Protein AF-A0A8S4QLE6-F1 (afdb_monomer_lite)

InterPro domains:
  IPR000034 Laminin IV [PF00052] (35-142)
  IPR000034 Laminin IV [PS51115] (1-149)
  IPR000034 Laminin IV [SM00281] (30-147)

Structure (mmCIF, N/CA/C/O backbone):
data_AF-A0A8S4QLE6-F1
#
_entry.id   AF-A0A8S4QLE6-F1
#
loop_
_atom_site.group_PDB
_atom_site.id
_atom_site.type_symbol
_atom_site.label_atom_id
_atom_site.label_alt_id
_atom_site.label_comp_id
_atom_site.label_asym_id
_atom_site.label_entity_id
_atom_site.label_seq_id
_atom_site.pdbx_PDB_ins_code
_atom_site.Cartn_x
_atom_site.Cartn_y
_atom_site.Cartn_z
_atom_site.occupancy
_atom_site.B_iso_or_equiv
_atom_site.auth_seq_id
_atom_site.auth_comp_id
_atom_site.auth_asym_id
_atom_site.auth_atom_id
_atom_site.pdbx_PDB_model_num
ATOM 1 N N . MET A 1 1 ? 6.457 -9.602 6.641 1.00 80.69 1 MET A N 1
ATOM 2 C CA . MET A 1 1 ? 5.265 -9.277 5.832 1.00 80.69 1 MET A CA 1
ATOM 3 C C . MET A 1 1 ? 5.013 -10.416 4.857 1.00 80.69 1 MET A C 1
ATOM 5 O O . MET A 1 1 ? 5.974 -10.890 4.266 1.00 80.69 1 MET A O 1
ATOM 9 N N . ASP A 1 2 ? 3.761 -10.844 4.704 1.00 85.25 2 ASP A N 1
ATOM 10 C CA . ASP A 1 2 ? 3.349 -11.859 3.727 1.00 85.25 2 ASP A CA 1
ATOM 11 C C . ASP A 1 2 ? 2.848 -11.184 2.438 1.00 85.25 2 ASP A C 1
ATOM 13 O O . ASP A 1 2 ? 1.728 -10.682 2.379 1.00 85.25 2 ASP A O 1
ATOM 17 N N . ILE A 1 3 ? 3.696 -11.146 1.408 1.00 87.31 3 ILE A N 1
ATOM 18 C CA . ILE A 1 3 ? 3.349 -10.580 0.090 1.00 87.31 3 ILE A CA 1
ATOM 19 C C . ILE A 1 3 ? 2.670 -11.597 -0.841 1.00 87.31 3 ILE A C 1
ATOM 21 O O . ILE A 1 3 ? 2.081 -11.226 -1.863 1.00 87.31 3 ILE A O 1
ATOM 25 N N . ASN A 1 4 ? 2.742 -12.882 -0.486 1.00 87.69 4 ASN A N 1
ATOM 26 C CA . ASN A 1 4 ? 2.205 -13.990 -1.269 1.00 87.69 4 ASN A CA 1
ATOM 27 C C . ASN A 1 4 ? 0.740 -14.279 -0.931 1.00 87.69 4 ASN A C 1
ATOM 29 O O . ASN A 1 4 ? 0.081 -14.979 -1.701 1.00 87.69 4 ASN A O 1
ATOM 33 N N . ALA A 1 5 ? 0.221 -13.677 0.143 1.00 85.75 5 ALA A N 1
ATOM 34 C CA . ALA A 1 5 ? -1.116 -13.916 0.671 1.00 85.75 5 ALA A CA 1
ATOM 35 C C . ALA A 1 5 ? -1.319 -15.392 1.063 1.00 85.75 5 ALA A C 1
ATOM 37 O O . ALA A 1 5 ? -2.361 -15.982 0.786 1.00 85.75 5 ALA A O 1
ATOM 38 N N . GLU A 1 6 ? -0.306 -15.986 1.693 1.00 88.19 6 GLU A N 1
ATOM 39 C CA . GLU A 1 6 ? -0.374 -17.317 2.305 1.00 88.19 6 GLU A CA 1
ATOM 40 C C . GLU A 1 6 ? -1.314 -17.322 3.520 1.00 88.19 6 GLU A C 1
ATOM 42 O O . GLU A 1 6 ? -1.986 -18.320 3.786 1.00 88.19 6 GLU A O 1
ATOM 47 N N . ARG A 1 7 ? -1.422 -16.188 4.225 1.00 87.88 7 ARG A N 1
ATOM 48 C CA . ARG A 1 7 ? -2.389 -15.957 5.300 1.00 87.88 7 ARG A CA 1
ATOM 49 C C . ARG A 1 7 ? -3.267 -14.750 4.984 1.00 87.88 7 ARG A C 1
ATOM 51 O O . ARG A 1 7 ? -2.827 -13.606 5.074 1.00 87.88 7 ARG A O 1
ATOM 58 N N . VAL A 1 8 ? -4.540 -15.007 4.691 1.00 88.81 8 VAL A N 1
ATOM 59 C CA . VAL A 1 8 ? -5.545 -13.970 4.413 1.00 88.81 8 VAL A CA 1
ATOM 60 C C . VAL A 1 8 ? -6.619 -13.981 5.494 1.00 88.81 8 VAL A C 1
ATOM 62 O O . VAL A 1 8 ? -7.145 -15.038 5.832 1.00 88.81 8 VAL A O 1
ATOM 65 N N . ILE A 1 9 ? -6.945 -12.798 6.014 1.00 86.88 9 ILE A N 1
ATOM 66 C CA . ILE A 1 9 ? -8.066 -12.575 6.932 1.00 86.88 9 ILE A CA 1
ATOM 67 C C . ILE A 1 9 ? -9.212 -12.022 6.087 1.00 86.88 9 ILE A C 1
ATOM 69 O O . ILE A 1 9 ? -9.059 -10.973 5.466 1.00 86.88 9 ILE A O 1
ATOM 73 N N . ASN A 1 10 ? -10.313 -12.770 6.008 1.00 83.06 10 ASN A N 1
ATOM 74 C CA . ASN A 1 10 ? -11.480 -12.441 5.177 1.00 83.06 10 ASN A CA 1
ATOM 75 C C . ASN A 1 10 ? -12.771 -12.268 5.995 1.00 83.06 10 ASN A C 1
ATOM 77 O O . ASN A 1 10 ? -13.861 -12.144 5.440 1.00 83.06 10 ASN A O 1
ATOM 81 N N . ASP A 1 11 ? -12.649 -12.303 7.312 1.00 77.00 11 ASP A N 1
ATOM 82 C CA . ASP A 1 11 ? -13.705 -12.175 8.297 1.00 77.00 11 ASP A CA 1
ATOM 83 C C . ASP A 1 11 ? -13.464 -10.941 9.178 1.00 77.00 11 ASP A C 1
ATOM 85 O O . ASP A 1 11 ? -12.474 -10.228 9.032 1.00 77.00 11 ASP A O 1
ATOM 89 N N . GLN A 1 12 ? -14.413 -10.646 10.069 1.00 76.69 12 GLN A N 1
ATOM 90 C CA . GLN A 1 12 ? -14.316 -9.549 11.048 1.00 76.69 12 GLN A CA 1
ATOM 91 C C . GLN A 1 12 ? -14.216 -8.129 10.456 1.00 76.69 12 GLN A C 1
ATOM 93 O O . GLN A 1 12 ? -13.996 -7.165 11.191 1.00 76.69 12 GLN A O 1
ATOM 98 N N . PHE A 1 13 ? -14.447 -7.972 9.150 1.00 82.44 13 PHE A N 1
ATOM 99 C CA . PHE A 1 13 ? -14.624 -6.660 8.543 1.00 82.44 13 PHE A CA 1
ATOM 100 C C . PHE A 1 13 ? -15.962 -6.052 8.948 1.00 82.44 13 PHE A C 1
ATOM 102 O O . PHE A 1 13 ? -17.019 -6.677 8.826 1.00 82.44 13 PHE A O 1
ATOM 109 N N . VAL A 1 14 ? -15.911 -4.800 9.389 1.00 81.88 14 VAL A N 1
ATOM 110 C CA . VAL A 1 14 ? -17.086 -3.988 9.682 1.00 81.88 14 VAL A CA 1
ATOM 111 C C . VAL A 1 14 ? -17.225 -2.966 8.552 1.00 81.88 14 VAL A C 1
ATOM 113 O O . VAL A 1 14 ? -16.390 -2.064 8.453 1.00 81.88 14 VAL A O 1
ATOM 116 N N . PRO A 1 15 ? -18.235 -3.098 7.671 1.00 76.06 15 PRO A N 1
ATOM 117 C CA . PRO A 1 15 ? -18.471 -2.103 6.637 1.00 76.06 15 PRO A CA 1
ATOM 118 C C . PRO A 1 15 ? -18.949 -0.807 7.288 1.00 76.06 15 PRO A C 1
ATOM 120 O O . PRO A 1 15 ? -19.926 -0.799 8.043 1.00 76.06 15 PRO A O 1
ATOM 123 N N . VAL A 1 16 ? -18.293 0.303 6.969 1.00 72.50 16 VAL A N 1
ATOM 124 C CA . VAL A 1 16 ? -18.756 1.629 7.372 1.00 72.50 16 VAL A CA 1
ATOM 125 C C . VAL A 1 16 ? -19.676 2.126 6.262 1.00 72.50 16 VAL A C 1
ATOM 127 O O . VAL A 1 16 ? -19.252 2.689 5.254 1.00 72.50 16 VAL A O 1
ATOM 130 N N . VAL A 1 17 ? -20.969 1.842 6.439 1.00 58.53 17 VAL A N 1
ATOM 131 C CA . VAL A 1 17 ? -22.038 1.945 5.421 1.00 58.53 17 VAL A CA 1
ATOM 132 C C . VAL A 1 17 ? -22.162 3.344 4.788 1.00 58.53 17 VAL A C 1
ATOM 134 O O . VAL A 1 17 ? -22.747 3.479 3.716 1.00 58.53 17 VAL A O 1
ATOM 137 N N . ASN A 1 18 ? -21.569 4.372 5.400 1.00 60.53 18 ASN A N 1
ATOM 138 C CA . ASN A 1 18 ? -21.721 5.764 4.985 1.00 60.53 18 ASN A CA 1
ATOM 139 C C . ASN A 1 18 ? -20.533 6.315 4.173 1.00 60.53 18 ASN A C 1
ATOM 141 O O . ASN A 1 18 ? -20.697 7.342 3.521 1.00 60.53 18 ASN A O 1
ATOM 145 N N . GLU A 1 19 ? -19.366 5.657 4.183 1.00 61.25 19 GLU A N 1
ATOM 146 C CA . GLU A 1 19 ? -18.111 6.232 3.647 1.00 61.25 19 GLU A CA 1
ATOM 147 C C . GLU A 1 19 ? -17.393 5.326 2.631 1.00 61.25 19 GLU A C 1
ATOM 149 O O . GLU A 1 19 ? -16.329 5.670 2.133 1.00 61.25 19 GLU A O 1
ATOM 154 N N . SER A 1 20 ? -17.990 4.187 2.252 1.00 73.25 20 SER A N 1
ATOM 155 C CA . SER A 1 20 ? -17.304 3.135 1.467 1.00 73.25 20 SER A CA 1
ATOM 156 C C . SER A 1 20 ? -15.994 2.663 2.118 1.00 73.25 20 SER A C 1
ATOM 158 O O . SER A 1 20 ? -15.104 2.162 1.436 1.00 73.25 20 SER A O 1
ATOM 160 N N . GLU A 1 21 ? -15.903 2.799 3.441 1.00 82.94 21 GLU A N 1
ATOM 161 C CA . GLU A 1 21 ? -14.749 2.407 4.240 1.00 82.94 21 GLU A CA 1
ATOM 162 C C . GLU A 1 21 ? -14.880 0.963 4.736 1.00 82.94 21 GLU A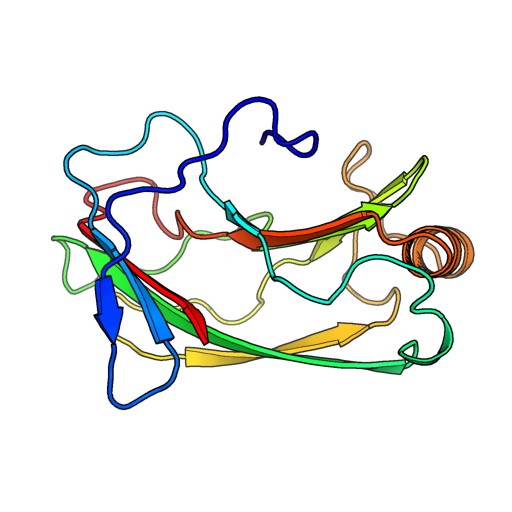 C 1
ATOM 164 O O . GLU A 1 21 ? -15.956 0.494 5.137 1.00 82.94 21 GLU A O 1
ATOM 169 N N . LEU A 1 22 ? -13.747 0.262 4.749 1.00 87.12 22 LEU A N 1
ATOM 170 C CA . LEU A 1 22 ? -13.602 -1.036 5.396 1.00 87.12 22 LEU A CA 1
ATOM 171 C C . LEU A 1 22 ? -12.852 -0.856 6.709 1.00 87.12 22 LEU A C 1
ATOM 173 O O . LEU A 1 22 ? -11.715 -0.395 6.709 1.00 87.12 22 LEU A O 1
ATOM 177 N N . MET A 1 23 ? -13.475 -1.257 7.818 1.00 91.12 23 MET A N 1
ATOM 178 C CA . MET A 1 23 ? -12.856 -1.247 9.141 1.00 91.12 23 MET A CA 1
ATOM 179 C C . MET A 1 23 ? -12.551 -2.670 9.607 1.00 91.12 23 MET A C 1
ATOM 181 O O . MET A 1 23 ? -13.328 -3.598 9.384 1.00 91.12 23 MET A O 1
ATOM 185 N N . TYR A 1 24 ? -11.432 -2.829 10.302 1.00 91.38 24 TYR A N 1
ATOM 186 C CA . TYR A 1 24 ? -11.060 -4.046 11.007 1.00 91.38 24 TYR A CA 1
ATOM 187 C C . TYR A 1 24 ? -10.854 -3.732 12.488 1.00 91.38 24 TYR A C 1
ATOM 189 O O . TYR A 1 24 ? -10.146 -2.782 12.830 1.00 91.38 24 TYR A O 1
ATOM 197 N N . VAL A 1 25 ? -11.478 -4.526 13.360 1.00 91.31 25 VAL A N 1
ATOM 198 C CA . VAL A 1 25 ? -11.364 -4.401 14.819 1.00 91.31 25 VAL A CA 1
ATOM 199 C C . VAL A 1 25 ? -10.497 -5.539 15.341 1.00 91.31 25 VAL A C 1
ATOM 201 O O . VAL A 1 25 ? -10.806 -6.714 15.153 1.00 91.31 25 VAL A O 1
ATOM 204 N N . PHE A 1 26 ? -9.404 -5.187 16.006 1.00 89.12 26 PHE A N 1
ATOM 205 C CA . PHE A 1 26 ? -8.461 -6.144 16.560 1.00 89.12 26 PHE A CA 1
ATOM 206 C C . PHE A 1 26 ? -9.023 -6.721 17.859 1.00 89.12 26 PHE A C 1
ATOM 208 O O . PHE A 1 26 ? -9.304 -5.987 18.804 1.00 89.12 26 PHE A O 1
ATOM 215 N N . SER A 1 27 ? -9.185 -8.046 17.901 1.00 86.00 27 SER A N 1
ATOM 216 C CA . SER A 1 27 ? -9.557 -8.751 19.138 1.00 86.00 27 SER A CA 1
ATOM 217 C C . SER A 1 27 ? -8.369 -8.870 20.098 1.00 86.00 27 SER A C 1
ATOM 219 O O . SER A 1 27 ? -8.543 -8.759 21.305 1.00 86.00 27 SER A O 1
ATOM 221 N N . ASP A 1 28 ? -7.166 -9.028 19.541 1.00 85.81 28 ASP A N 1
ATOM 222 C CA . ASP A 1 28 ? -5.887 -9.104 20.245 1.00 85.81 28 ASP A CA 1
ATOM 223 C C . ASP A 1 28 ? -4.822 -8.318 19.467 1.00 85.81 28 ASP A C 1
ATOM 225 O O . ASP A 1 28 ? -4.968 -8.071 18.264 1.00 85.81 28 ASP A O 1
ATOM 229 N N . GLN A 1 29 ? -3.716 -7.965 20.130 1.00 85.56 29 GLN A N 1
ATOM 230 C CA . GLN A 1 29 ? -2.594 -7.311 19.458 1.00 85.56 29 GLN A CA 1
ATOM 231 C C . GLN A 1 29 ? -2.001 -8.256 18.391 1.00 85.56 29 GLN A C 1
ATOM 233 O O . GLN A 1 29 ? -1.591 -9.375 18.718 1.00 85.56 29 GLN A O 1
ATOM 238 N N . PRO A 1 30 ? -1.914 -7.832 17.119 1.00 83.75 30 PRO A N 1
ATOM 239 C CA . PRO A 1 30 ? -1.389 -8.677 16.057 1.00 83.75 30 PRO A CA 1
ATOM 240 C C . PRO A 1 30 ? 0.099 -8.979 16.279 1.00 83.75 30 PRO A C 1
ATOM 242 O O . PRO A 1 30 ? 0.909 -8.085 16.509 1.00 83.75 30 PRO A O 1
ATOM 245 N N . ILE A 1 31 ? 0.461 -10.259 16.156 1.00 83.56 31 ILE A N 1
ATOM 246 C CA . ILE A 1 31 ? 1.842 -10.760 16.318 1.00 83.56 31 ILE A CA 1
ATOM 247 C C . ILE A 1 31 ? 2.757 -10.281 15.172 1.00 83.56 31 ILE A C 1
ATOM 249 O O . ILE A 1 31 ? 3.977 -10.231 15.305 1.00 83.56 31 ILE A O 1
ATOM 253 N N . SER A 1 32 ? 2.172 -9.939 14.024 1.00 87.50 32 SER A N 1
ATOM 254 C CA . SER A 1 32 ? 2.868 -9.512 12.811 1.00 87.50 32 SER A CA 1
ATOM 255 C C . SER A 1 32 ? 2.117 -8.366 12.148 1.00 87.50 32 SER A C 1
ATOM 257 O O . SER A 1 32 ? 0.891 -8.316 12.252 1.00 87.50 32 SER A O 1
ATOM 259 N N . ASP A 1 33 ? 2.817 -7.531 11.378 1.00 91.06 33 ASP A N 1
ATOM 260 C CA . ASP A 1 33 ? 2.148 -6.488 10.603 1.00 91.06 33 ASP A CA 1
ATOM 261 C C . ASP A 1 33 ? 1.088 -7.070 9.654 1.00 91.06 33 ASP A C 1
ATOM 263 O O . ASP A 1 33 ? 1.332 -8.068 8.964 1.00 91.06 33 ASP A O 1
ATOM 267 N N . LEU A 1 34 ? -0.083 -6.434 9.626 1.00 93.31 34 LEU A N 1
ATOM 268 C CA . LEU A 1 34 ? -1.169 -6.749 8.703 1.00 93.31 34 LEU A CA 1
ATOM 269 C C . LEU A 1 34 ? -1.272 -5.665 7.637 1.00 93.31 34 LEU A C 1
ATOM 271 O O . LEU A 1 34 ? -0.943 -4.500 7.872 1.00 93.31 34 LEU A O 1
ATOM 275 N N . TYR A 1 35 ? -1.766 -6.065 6.472 1.00 95.69 35 TYR A N 1
ATOM 276 C CA . TYR A 1 35 ? -1.918 -5.201 5.315 1.00 95.69 35 TYR A CA 1
ATOM 277 C C . TYR A 1 35 ? -3.300 -5.391 4.698 1.00 95.69 35 TYR A C 1
ATOM 279 O O . TYR A 1 35 ? -3.741 -6.516 4.472 1.00 95.69 35 TYR A O 1
ATOM 287 N N . TRP A 1 36 ? -3.947 -4.279 4.374 1.00 94.94 36 TRP A N 1
ATOM 288 C CA . TRP A 1 36 ? -5.082 -4.218 3.472 1.00 94.94 36 TRP A CA 1
ATOM 289 C C . TRP A 1 36 ? -4.634 -4.599 2.064 1.00 94.94 36 TRP A C 1
ATOM 291 O O . TRP A 1 36 ? -3.690 -4.013 1.537 1.00 94.94 36 TRP A O 1
ATOM 301 N N . SER A 1 37 ? -5.316 -5.555 1.435 1.00 94.31 37 SER A N 1
ATOM 302 C CA . SER A 1 37 ? -5.112 -5.856 0.017 1.00 94.31 37 SER A CA 1
ATOM 303 C C . SER A 1 37 ? -6.172 -5.138 -0.809 1.00 94.31 37 SER A C 1
ATOM 305 O O . SER A 1 37 ? -7.357 -5.445 -0.692 1.00 94.31 37 SER A O 1
ATOM 307 N N . LEU A 1 38 ? -5.759 -4.168 -1.630 1.00 92.25 38 LEU A N 1
ATOM 308 C CA . LEU A 1 38 ? -6.715 -3.363 -2.389 1.00 92.25 38 LEU A CA 1
ATOM 309 C C . LEU A 1 38 ? -7.289 -4.150 -3.581 1.00 92.25 38 LEU A C 1
ATOM 311 O O . LEU A 1 38 ? -6.521 -4.691 -4.391 1.00 92.25 38 LEU A O 1
ATOM 315 N N . PRO A 1 39 ? -8.623 -4.185 -3.749 1.00 88.25 39 PRO A N 1
ATOM 316 C CA . PRO A 1 39 ? -9.250 -4.855 -4.879 1.00 88.25 39 PRO A CA 1
ATOM 317 C C . PRO A 1 39 ? -9.060 -4.059 -6.179 1.00 88.25 39 PRO A C 1
ATOM 319 O O . PRO A 1 39 ? -8.878 -2.847 -6.178 1.00 88.25 39 PRO A O 1
ATOM 322 N N . GLY A 1 40 ? -9.123 -4.740 -7.325 1.00 83.56 40 GLY A N 1
ATOM 323 C CA . GLY A 1 40 ? -9.215 -4.079 -8.635 1.00 83.56 40 GLY A CA 1
ATOM 324 C C . GLY A 1 40 ? -7.928 -3.445 -9.179 1.00 83.56 40 GLY A C 1
ATOM 325 O O . GLY A 1 40 ? -7.942 -2.965 -10.311 1.00 83.56 40 GLY A O 1
ATOM 326 N N . PHE A 1 41 ? -6.814 -3.489 -8.443 1.00 82.62 41 PHE A N 1
ATOM 327 C CA . PHE A 1 41 ? -5.490 -3.038 -8.896 1.00 82.62 41 PHE A CA 1
ATOM 328 C C . PHE A 1 41 ? -4.642 -4.043 -9.701 1.00 82.62 41 PHE A C 1
ATOM 330 O O . PHE A 1 41 ? -3.806 -3.572 -10.476 1.00 82.62 41 PHE A O 1
ATOM 337 N N . PRO A 1 42 ? -4.804 -5.380 -9.600 1.00 89.69 42 PRO A N 1
ATOM 338 C CA . PRO A 1 42 ? -3.944 -6.299 -10.343 1.00 89.69 42 PRO A CA 1
ATOM 339 C C . PRO A 1 42 ? -3.985 -6.091 -11.867 1.00 89.69 42 PRO A C 1
ATOM 341 O O . PRO A 1 42 ? -4.963 -5.567 -12.413 1.00 89.69 42 PRO A O 1
ATOM 344 N N . GLY A 1 43 ? -2.922 -6.510 -12.553 1.00 93.56 43 GLY A N 1
ATOM 345 C CA . GLY A 1 43 ? -2.758 -6.435 -14.004 1.00 93.56 43 GLY A CA 1
ATOM 346 C C . GLY A 1 43 ? -1.755 -5.374 -14.463 1.00 93.56 43 GLY A C 1
ATOM 347 O O . GLY A 1 43 ? -0.888 -4.933 -13.712 1.00 93.56 43 GLY A O 1
ATOM 348 N N . ASN A 1 44 ? -1.863 -4.977 -15.732 1.00 96.31 44 ASN A N 1
ATOM 349 C CA . ASN A 1 44 ? -0.995 -3.960 -16.319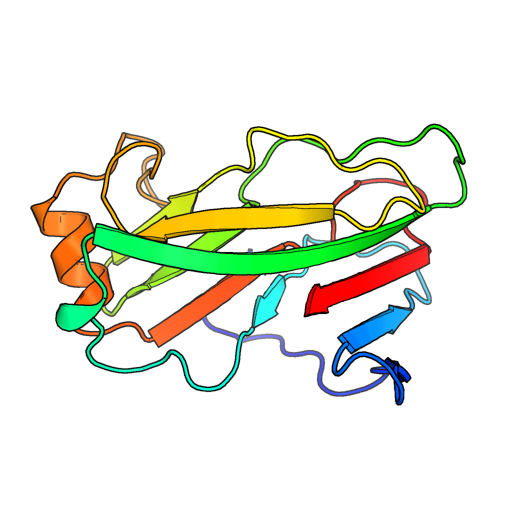 1.00 96.31 44 ASN A CA 1
ATOM 350 C C . ASN A 1 44 ? -1.469 -2.550 -15.936 1.00 96.31 44 ASN A C 1
ATOM 352 O O . ASN A 1 44 ? -2.548 -2.114 -16.338 1.00 96.31 44 ASN A O 1
ATOM 356 N N . ARG A 1 45 ? -0.634 -1.835 -15.180 1.00 96.12 45 ARG A N 1
ATOM 357 C CA . ARG A 1 45 ? -0.853 -0.476 -14.664 1.00 96.12 45 ARG A CA 1
ATOM 358 C C . ARG A 1 45 ? 0.193 0.522 -15.145 1.00 96.12 45 ARG A C 1
ATOM 360 O O . ARG A 1 45 ? 0.338 1.588 -14.561 1.00 96.12 45 ARG A O 1
ATOM 367 N N . VAL A 1 46 ? 0.896 0.224 -16.237 1.00 96.62 46 VAL A N 1
ATOM 368 C CA . VAL A 1 46 ? 1.890 1.144 -16.817 1.00 96.62 46 VAL A CA 1
ATOM 369 C C . VAL A 1 46 ? 1.277 2.504 -17.160 1.00 96.62 46 VAL A C 1
ATOM 371 O O . VAL A 1 46 ? 1.919 3.529 -16.962 1.00 96.62 46 VAL A O 1
ATOM 374 N N . LEU A 1 47 ? 0.016 2.534 -17.606 1.00 96.44 47 LEU A N 1
ATOM 375 C CA . LEU A 1 47 ? -0.697 3.783 -17.908 1.00 96.44 47 LEU A CA 1
ATOM 376 C C . LEU A 1 47 ? -0.987 4.646 -16.670 1.00 96.44 47 LEU A C 1
ATOM 378 O O . LEU A 1 47 ? -1.338 5.811 -16.814 1.00 96.44 47 LEU A O 1
ATOM 382 N N . SER A 1 48 ? -0.845 4.093 -15.465 1.00 95.44 48 SER A N 1
ATOM 383 C CA . SER A 1 48 ? -0.983 4.829 -14.208 1.00 95.44 48 SER A CA 1
ATOM 384 C C . SER A 1 48 ? 0.321 5.508 -13.771 1.00 95.44 48 SER A C 1
ATOM 386 O O . SER A 1 48 ? 0.302 6.265 -12.802 1.00 95.44 48 SER A O 1
ATOM 388 N N . TYR A 1 49 ? 1.446 5.254 -14.456 1.00 97.44 49 TYR A N 1
ATOM 389 C CA . TYR A 1 49 ? 2.731 5.885 -14.152 1.00 97.44 49 TYR A CA 1
ATOM 390 C C . TYR A 1 49 ? 2.638 7.415 -14.258 1.00 97.44 49 TYR A C 1
ATOM 392 O O . TYR A 1 49 ? 2.131 7.953 -15.241 1.00 97.44 49 TYR A O 1
ATOM 400 N N . GLY A 1 50 ? 3.136 8.112 -13.237 1.00 96.50 50 GLY A N 1
ATOM 401 C CA . GLY A 1 50 ? 3.010 9.563 -13.075 1.00 96.50 50 GLY A CA 1
ATOM 402 C C . GLY A 1 50 ? 1.714 10.019 -12.390 1.00 96.50 50 GLY A C 1
ATOM 403 O O . GLY A 1 50 ? 1.600 11.194 -12.050 1.00 96.50 50 GLY A O 1
ATOM 404 N N . GLY A 1 51 ? 0.760 9.113 -12.157 1.00 96.69 51 GLY A N 1
ATOM 405 C CA . GLY A 1 51 ? -0.448 9.371 -11.374 1.00 96.69 51 GLY A CA 1
ATOM 406 C C . GLY A 1 51 ? -0.245 9.195 -9.866 1.00 96.69 51 GLY A C 1
ATOM 407 O O . GLY A 1 51 ? 0.880 9.112 -9.366 1.00 96.69 51 GLY A O 1
ATOM 408 N N . THR A 1 52 ? -1.354 9.105 -9.132 1.00 96.88 52 THR A N 1
ATOM 409 C CA . THR A 1 52 ? -1.369 8.857 -7.684 1.00 96.88 52 THR A CA 1
ATOM 410 C C . THR A 1 52 ? -2.478 7.876 -7.296 1.00 96.88 52 THR A C 1
ATOM 412 O O . THR A 1 52 ? -3.506 7.789 -7.969 1.00 96.88 52 THR A O 1
ATOM 415 N N . ILE A 1 53 ? -2.279 7.138 -6.202 1.00 94.38 53 ILE A N 1
ATOM 416 C CA . ILE A 1 53 ? -3.354 6.433 -5.489 1.00 94.38 53 ILE A CA 1
ATOM 417 C C . ILE A 1 53 ? -3.791 7.344 -4.345 1.00 94.38 53 ILE A C 1
ATOM 419 O O . ILE A 1 53 ? -2.957 7.747 -3.536 1.00 94.38 53 ILE A O 1
ATOM 423 N N . SER A 1 54 ? -5.073 7.694 -4.288 1.00 94.69 54 SER A N 1
ATOM 424 C CA . SER A 1 54 ? -5.633 8.415 -3.141 1.00 94.69 54 SER A CA 1
ATOM 425 C C . SER A 1 54 ? -6.105 7.396 -2.115 1.00 94.69 54 SER A C 1
ATOM 427 O O . SER A 1 54 ? -6.832 6.480 -2.484 1.00 94.69 54 SER A O 1
ATOM 429 N N . LEU A 1 55 ? -5.658 7.547 -0.872 1.00 93.69 55 LEU A N 1
ATOM 430 C CA . LEU A 1 55 ? -6.016 6.681 0.246 1.00 93.69 55 LEU A CA 1
ATOM 431 C C . LEU A 1 55 ? -6.490 7.536 1.410 1.00 93.69 55 LEU A C 1
ATOM 433 O O . LEU A 1 55 ? -5.928 8.605 1.655 1.00 93.69 55 LEU A O 1
ATOM 437 N N . THR A 1 56 ? -7.469 7.032 2.146 1.00 94.12 56 THR A N 1
ATOM 438 C CA . THR A 1 56 ? -7.874 7.562 3.447 1.00 94.12 56 THR A CA 1
ATOM 439 C C . THR A 1 56 ? -7.707 6.470 4.488 1.00 94.12 56 THR A C 1
ATOM 441 O O . THR A 1 56 ? -8.148 5.347 4.273 1.00 94.12 56 THR A O 1
ATOM 444 N N . GLN A 1 57 ? -7.023 6.770 5.592 1.00 94.81 57 GLN A N 1
ATOM 445 C CA . GLN A 1 57 ? -6.814 5.818 6.681 1.00 94.81 57 GLN A CA 1
ATOM 446 C C . GLN A 1 57 ? -7.096 6.445 8.039 1.00 94.81 57 GLN A C 1
ATOM 448 O O . GLN A 1 57 ? -6.763 7.605 8.285 1.00 94.81 57 GLN A O 1
ATOM 453 N N . GLU A 1 58 ? -7.613 5.621 8.941 1.00 93.69 58 GLU A N 1
ATOM 454 C CA . GLU A 1 58 ? -7.691 5.886 10.372 1.00 93.69 58 GLU A CA 1
ATOM 455 C C . GLU A 1 58 ? -7.144 4.665 11.129 1.00 93.69 58 GLU A C 1
ATOM 457 O O . GLU A 1 58 ? -7.251 3.514 10.685 1.00 93.69 58 GLU A O 1
ATOM 462 N N . PHE A 1 59 ? -6.565 4.895 12.305 1.00 93.75 59 PHE A N 1
ATOM 463 C CA . PHE A 1 59 ? -6.417 3.844 13.307 1.00 93.75 59 PHE A CA 1
ATOM 464 C C . PHE A 1 59 ? -6.813 4.355 14.684 1.00 93.75 59 PHE A C 1
ATOM 466 O O . PHE A 1 59 ? -6.687 5.539 14.984 1.00 93.75 59 PHE A O 1
ATOM 473 N N . LYS A 1 60 ? -7.256 3.436 15.538 1.00 93.00 60 LYS A N 1
ATOM 474 C CA . LYS A 1 60 ? -7.552 3.688 16.946 1.00 93.00 60 LYS A CA 1
ATOM 475 C C . LYS A 1 60 ? -6.664 2.818 17.805 1.00 93.00 60 LYS A C 1
ATOM 477 O O . LYS A 1 60 ? -6.545 1.616 17.561 1.00 93.00 60 LYS A O 1
ATOM 482 N N . SER A 1 61 ? -6.090 3.418 18.831 1.00 91.94 61 SER A N 1
ATOM 483 C CA . SER A 1 61 ? -5.360 2.731 19.887 1.00 91.94 61 SER A CA 1
ATOM 484 C C . SER A 1 61 ? -5.867 3.154 21.264 1.00 91.94 61 SER A C 1
ATOM 486 O O . SER A 1 61 ? -6.525 4.187 21.400 1.00 91.94 61 SER A O 1
ATOM 488 N N . SER A 1 62 ? -5.561 2.370 22.302 1.00 86.38 62 SER A N 1
ATOM 489 C CA . SER A 1 62 ? -5.942 2.739 23.676 1.00 86.38 62 SER A CA 1
ATOM 490 C C . SER A 1 62 ? -5.179 3.968 24.198 1.00 86.38 62 SER A C 1
ATOM 492 O O . SER A 1 62 ? -5.646 4.642 25.119 1.00 86.38 62 SER A O 1
ATOM 494 N N . GLY A 1 63 ? -4.038 4.307 23.587 1.00 80.56 63 GLY A N 1
ATOM 495 C CA . GLY A 1 63 ? -3.312 5.549 23.819 1.00 80.56 63 GLY A CA 1
ATOM 496 C C . GLY A 1 63 ? -3.815 6.674 22.914 1.00 80.56 63 GLY A C 1
ATOM 497 O O . GLY A 1 63 ? -3.442 6.762 21.749 1.00 80.56 63 GLY A O 1
ATOM 498 N N . TYR A 1 64 ? -4.597 7.609 23.458 1.00 65.38 64 TYR A N 1
ATOM 499 C CA . TYR A 1 64 ? -5.140 8.755 22.703 1.00 65.38 64 TYR A CA 1
ATOM 500 C C . TYR A 1 64 ? -4.065 9.653 22.042 1.00 65.38 64 TYR A C 1
ATOM 502 O O . TYR A 1 64 ? -4.361 10.417 21.131 1.00 65.38 64 TYR A O 1
ATOM 510 N N . GLN A 1 65 ? -2.810 9.587 22.500 1.00 82.19 65 GLN A N 1
ATOM 511 C CA . GLN A 1 65 ? -1.680 10.357 21.958 1.00 82.19 65 GLN A CA 1
ATOM 512 C C . GLN A 1 65 ? -0.780 9.534 21.020 1.00 82.19 65 GLN A C 1
ATOM 514 O O . GLN A 1 65 ? 0.255 10.042 20.587 1.00 82.19 65 GLN A O 1
ATOM 519 N N . ASP A 1 66 ? -1.141 8.285 20.713 1.00 89.44 66 ASP A N 1
ATOM 520 C CA . ASP A 1 66 ? -0.318 7.438 19.854 1.00 89.44 66 ASP A CA 1
ATOM 521 C C . ASP A 1 66 ? -0.286 7.972 18.420 1.00 89.44 66 ASP A C 1
ATOM 523 O O . ASP A 1 66 ? -1.258 8.520 17.890 1.00 89.44 66 ASP A O 1
ATOM 527 N N . VAL A 1 67 ? 0.866 7.781 17.786 1.00 91.81 67 VAL A N 1
ATOM 528 C CA . VAL A 1 67 ? 1.149 8.203 16.417 1.00 91.81 67 VAL A CA 1
ATOM 529 C C . VAL A 1 67 ? 1.667 6.997 15.642 1.00 91.81 67 VAL A C 1
ATOM 531 O O . VAL A 1 67 ? 2.381 6.162 16.199 1.00 91.81 67 VAL A O 1
ATOM 534 N N . SER A 1 68 ? 1.316 6.901 14.361 1.00 92.44 68 SER A N 1
ATOM 535 C CA . SER A 1 68 ? 1.789 5.834 13.484 1.00 92.44 68 SER A CA 1
ATOM 536 C C . SER A 1 68 ? 3.318 5.774 13.445 1.00 92.44 68 SER A C 1
ATOM 538 O O . SER A 1 68 ? 3.987 6.802 13.294 1.00 92.44 68 SER A O 1
ATOM 540 N N . ALA A 1 69 ? 3.874 4.569 13.516 1.00 91.06 69 ALA A N 1
ATOM 541 C CA . ALA A 1 69 ? 5.307 4.350 13.388 1.00 91.06 69 ALA A CA 1
ATOM 542 C C . ALA A 1 69 ? 5.733 4.368 11.906 1.00 91.06 69 ALA A C 1
ATOM 544 O O . ALA A 1 69 ? 5.027 3.784 11.080 1.00 91.06 69 ALA A O 1
ATOM 545 N N . PRO A 1 70 ? 6.903 4.946 11.561 1.00 89.75 70 PRO A N 1
ATOM 546 C CA . PRO A 1 70 ? 7.463 4.829 10.217 1.00 89.75 70 PRO A CA 1
ATOM 547 C C . PRO A 1 70 ? 7.598 3.362 9.798 1.00 89.75 70 PRO A C 1
ATOM 549 O O . PRO A 1 70 ? 7.910 2.498 10.624 1.00 89.75 70 PRO A O 1
ATOM 552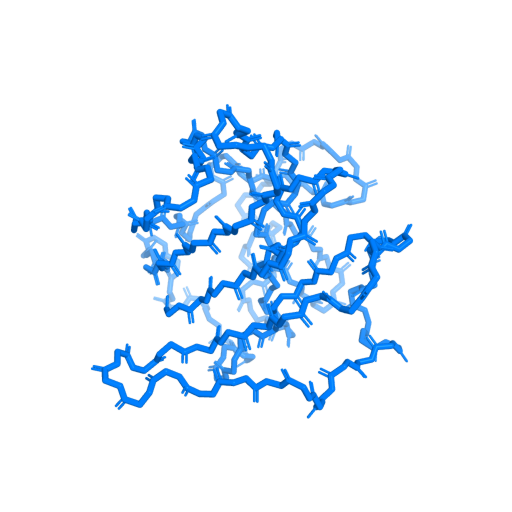 N N . GLY A 1 71 ? 7.401 3.068 8.517 1.00 91.75 71 GLY A N 1
ATOM 553 C CA . GLY A 1 71 ? 7.571 1.710 8.020 1.00 91.75 71 GLY A CA 1
ATOM 554 C C . GLY A 1 71 ? 7.200 1.539 6.557 1.00 91.75 71 GLY A C 1
ATOM 555 O O . GLY A 1 71 ? 7.193 2.481 5.770 1.00 91.75 71 GLY A O 1
ATOM 556 N N . THR A 1 72 ? 6.928 0.295 6.186 1.00 95.62 72 THR A N 1
ATOM 557 C CA . THR A 1 72 ? 6.495 -0.091 4.844 1.00 95.62 72 THR A CA 1
ATOM 558 C C . THR A 1 72 ? 4.983 0.104 4.754 1.00 95.62 72 THR A C 1
ATOM 560 O O . THR A 1 72 ? 4.232 -0.821 5.059 1.00 95.62 72 THR A O 1
ATOM 563 N N . ASP A 1 73 ? 4.544 1.309 4.392 1.00 96.38 73 ASP A N 1
ATOM 564 C CA . ASP A 1 73 ? 3.129 1.697 4.460 1.00 96.38 73 ASP A CA 1
ATOM 565 C C . ASP A 1 73 ? 2.352 1.298 3.209 1.00 96.38 73 ASP A C 1
ATOM 567 O O . ASP A 1 73 ? 1.206 0.870 3.313 1.00 96.38 73 ASP A O 1
ATOM 571 N N . VAL A 1 74 ? 2.981 1.365 2.034 1.00 97.38 74 VAL A N 1
ATOM 572 C CA . VAL A 1 74 ? 2.400 0.871 0.781 1.00 97.38 74 VAL A CA 1
ATOM 573 C C . VAL A 1 74 ? 3.399 -0.022 0.067 1.00 97.38 74 VAL A C 1
ATOM 575 O O . VAL A 1 74 ? 4.577 0.308 -0.019 1.00 97.38 74 VAL A O 1
ATOM 578 N N . VAL A 1 75 ? 2.934 -1.148 -0.467 1.00 97.81 75 VAL A N 1
ATOM 579 C CA . VAL A 1 75 ? 3.751 -2.102 -1.225 1.00 97.81 75 VAL A CA 1
ATOM 580 C C . VAL A 1 75 ? 3.074 -2.394 -2.551 1.00 97.81 75 VAL A C 1
ATOM 582 O O . VAL A 1 75 ? 1.903 -2.774 -2.597 1.00 97.81 75 VAL A O 1
ATOM 585 N N . LEU A 1 76 ? 3.837 -2.269 -3.630 1.00 97.81 76 LEU A N 1
ATOM 586 C CA . LEU A 1 76 ? 3.456 -2.760 -4.946 1.00 97.81 76 LEU A CA 1
ATOM 587 C C . LEU A 1 76 ? 4.175 -4.081 -5.177 1.00 97.81 76 LEU A C 1
ATOM 589 O O . LEU A 1 76 ? 5.405 -4.129 -5.254 1.00 97.81 76 LEU A O 1
ATOM 593 N N . VAL A 1 77 ? 3.396 -5.153 -5.278 1.00 97.88 77 VAL A N 1
ATOM 594 C CA . VAL A 1 77 ? 3.910 -6.499 -5.523 1.00 97.88 77 VAL A CA 1
ATOM 595 C C . VAL A 1 77 ? 3.820 -6.766 -7.016 1.00 97.88 77 VAL A C 1
ATOM 597 O O . VAL A 1 77 ? 2.718 -6.860 -7.552 1.00 97.88 77 VAL A O 1
ATOM 600 N N . GLY A 1 78 ? 4.958 -6.852 -7.695 1.00 96.38 78 GLY A N 1
ATOM 601 C CA . GLY A 1 78 ? 5.048 -7.233 -9.103 1.00 96.38 78 GLY A CA 1
ATOM 602 C C . GLY A 1 78 ? 5.243 -8.738 -9.281 1.00 96.38 78 GLY A C 1
ATOM 603 O O . GLY A 1 78 ? 5.135 -9.519 -8.340 1.00 96.38 78 GLY A O 1
ATOM 604 N N . GLU A 1 79 ? 5.543 -9.155 -10.508 1.00 93.25 79 GLU A N 1
ATOM 605 C CA . GLU A 1 79 ? 5.809 -10.562 -10.831 1.00 93.25 79 GLU A CA 1
ATOM 606 C C . GLU A 1 79 ? 7.123 -11.080 -10.234 1.00 93.25 79 GLU A C 1
ATOM 608 O O . GLU A 1 79 ? 7.126 -12.124 -9.589 1.00 93.25 79 GLU A O 1
ATOM 613 N N . SER A 1 80 ? 8.218 -10.336 -10.412 1.00 92.19 80 SER A N 1
ATOM 614 C CA . SER A 1 80 ? 9.555 -10.737 -9.935 1.00 92.19 80 SER A CA 1
ATOM 615 C C . SER A 1 80 ? 10.153 -9.768 -8.918 1.00 92.19 80 SER A C 1
ATOM 617 O O . SER A 1 80 ? 11.121 -10.095 -8.237 1.00 92.19 80 SER A O 1
ATOM 619 N N . GLN A 1 81 ? 9.620 -8.550 -8.843 1.00 95.50 81 GLN A N 1
ATOM 620 C CA . GLN A 1 81 ? 10.135 -7.471 -8.005 1.00 95.50 81 GLN A CA 1
ATOM 621 C C . GLN A 1 81 ? 8.984 -6.846 -7.229 1.00 95.50 81 GLN A C 1
ATOM 623 O O . GLN A 1 81 ? 7.836 -6.884 -7.666 1.00 95.50 81 GLN A O 1
ATOM 628 N N . SER A 1 82 ? 9.290 -6.288 -6.065 1.00 97.56 82 SER A N 1
ATOM 629 C CA . SER A 1 82 ? 8.335 -5.548 -5.246 1.00 97.56 82 SER A CA 1
ATOM 630 C C . SER A 1 82 ? 9.006 -4.294 -4.721 1.00 97.56 82 SER A C 1
ATOM 632 O O . SER A 1 82 ? 10.195 -4.314 -4.391 1.00 97.56 82 SER A O 1
ATOM 634 N N . VAL A 1 83 ? 8.238 -3.218 -4.641 1.00 98.44 83 VAL A N 1
ATOM 635 C CA . VAL A 1 83 ? 8.700 -1.928 -4.132 1.00 98.44 83 VAL A CA 1
ATOM 636 C C . VAL A 1 83 ? 7.787 -1.467 -3.012 1.00 98.44 83 VAL A C 1
ATOM 638 O O . VAL A 1 83 ? 6.601 -1.802 -3.002 1.00 98.44 83 VAL A O 1
ATOM 641 N N . PHE A 1 84 ? 8.331 -0.702 -2.075 1.00 98.31 84 PHE A N 1
ATOM 642 C CA . PHE A 1 84 ? 7.561 -0.099 -1.000 1.00 98.31 84 PHE A CA 1
ATOM 643 C C . PHE A 1 84 ? 7.766 1.406 -0.904 1.00 98.31 84 PHE A C 1
ATOM 645 O O . PHE A 1 84 ? 8.777 1.945 -1.354 1.00 98.31 84 PHE A O 1
ATOM 652 N N . TRP A 1 85 ? 6.788 2.051 -0.287 1.00 98.19 85 TRP A N 1
ATOM 653 C CA . TRP A 1 85 ? 6.754 3.470 0.007 1.00 98.19 85 TRP A CA 1
ATOM 654 C C . TRP A 1 85 ? 6.351 3.681 1.466 1.00 98.19 85 TRP A C 1
ATOM 656 O O . TRP A 1 85 ? 5.543 2.925 2.016 1.00 98.19 85 TRP A O 1
ATOM 666 N N . SER A 1 86 ? 6.925 4.709 2.080 1.00 96.44 86 SER A N 1
ATOM 667 C CA . SER A 1 86 ? 6.645 5.119 3.456 1.00 96.44 86 SER A CA 1
ATOM 668 C C . SER A 1 86 ? 5.909 6.449 3.447 1.00 96.44 86 SER A C 1
ATOM 670 O O . SER A 1 86 ? 6.336 7.388 2.772 1.00 96.44 86 SER A O 1
ATOM 672 N N . ASN A 1 87 ? 4.832 6.548 4.220 1.00 94.94 87 ASN A N 1
ATOM 673 C CA . ASN A 1 87 ? 4.071 7.776 4.339 1.00 94.94 87 ASN A CA 1
ATOM 674 C C . ASN A 1 87 ? 4.879 8.818 5.123 1.00 94.94 87 ASN A C 1
ATOM 676 O O . ASN A 1 87 ? 5.202 8.592 6.291 1.00 94.94 87 ASN A O 1
ATOM 680 N N . PRO A 1 88 ? 5.206 9.981 4.529 1.00 92.19 88 PRO A N 1
ATOM 681 C CA . PRO A 1 88 ? 5.942 11.018 5.239 1.00 92.19 88 PRO A CA 1
ATOM 682 C C . PRO A 1 88 ? 5.090 11.721 6.304 1.00 92.19 88 PRO A C 1
ATOM 684 O O . PRO A 1 88 ? 5.644 12.433 7.140 1.00 92.19 88 PRO A O 1
ATOM 687 N N . ARG A 1 89 ? 3.756 11.567 6.271 1.00 91.69 89 ARG A N 1
ATOM 688 C CA . ARG A 1 89 ? 2.836 12.155 7.246 1.00 91.69 89 ARG A CA 1
ATOM 689 C C . ARG A 1 89 ? 2.437 11.106 8.291 1.00 91.69 89 ARG A C 1
ATOM 691 O O . ARG A 1 89 ? 1.700 10.182 7.953 1.00 91.69 89 ARG A O 1
ATOM 698 N N . PRO A 1 90 ? 2.834 11.277 9.563 1.00 92.19 90 PRO A N 1
ATOM 699 C CA . PRO A 1 90 ? 2.333 10.439 10.640 1.00 92.19 90 PRO A CA 1
ATOM 700 C C . PRO A 1 90 ? 0.826 10.641 10.850 1.00 92.19 90 PRO A C 1
ATOM 702 O O . PRO A 1 90 ? 0.331 11.768 10.770 1.00 92.19 90 PRO A O 1
ATOM 705 N N . ILE A 1 91 ? 0.120 9.557 11.154 1.00 93.56 91 ILE A N 1
ATOM 706 C CA . ILE A 1 91 ? -1.311 9.531 11.478 1.00 93.56 91 ILE A CA 1
ATOM 707 C C . ILE A 1 91 ? -1.437 9.483 13.003 1.00 93.56 91 ILE A C 1
ATOM 709 O O . ILE A 1 91 ? -0.701 8.739 13.654 1.00 93.56 91 ILE A O 1
ATOM 713 N N . ARG A 1 92 ? -2.324 10.283 13.599 1.00 94.06 92 ARG A N 1
ATOM 714 C CA . ARG A 1 92 ? -2.616 10.217 15.040 1.00 94.06 92 ARG A CA 1
ATOM 715 C C . ARG A 1 92 ? -3.780 9.267 15.304 1.00 94.06 92 ARG A C 1
ATOM 717 O O . ARG A 1 92 ? -4.668 9.127 14.470 1.00 94.06 92 ARG A O 1
ATOM 724 N N . SER A 1 93 ? -3.783 8.643 16.476 1.00 94.19 93 SER A N 1
ATOM 725 C CA . SER A 1 93 ? -4.890 7.794 16.926 1.00 94.19 93 SER A CA 1
ATOM 726 C C . SER A 1 93 ? -6.218 8.568 16.885 1.00 94.19 93 SER A C 1
ATOM 728 O O . SER A 1 93 ? -6.329 9.647 17.466 1.00 94.19 93 SER A O 1
ATOM 730 N N . GLY A 1 94 ? -7.210 8.036 16.167 1.00 91.56 94 GLY A N 1
ATOM 731 C CA . GLY A 1 94 ? -8.522 8.654 15.944 1.00 91.56 94 GLY A CA 1
ATOM 732 C C . GLY A 1 94 ? -8.561 9.787 14.909 1.00 91.56 94 GLY A C 1
ATOM 733 O O . GLY A 1 94 ? -9.603 10.419 14.757 1.00 91.56 94 GLY A O 1
ATOM 734 N N . GLU A 1 95 ? -7.452 10.084 14.221 1.00 92.81 95 GLU A N 1
ATOM 735 C CA . GLU A 1 95 ? -7.415 11.050 13.116 1.00 92.81 95 GLU A CA 1
ATOM 736 C C . GLU A 1 95 ? -7.587 10.325 11.77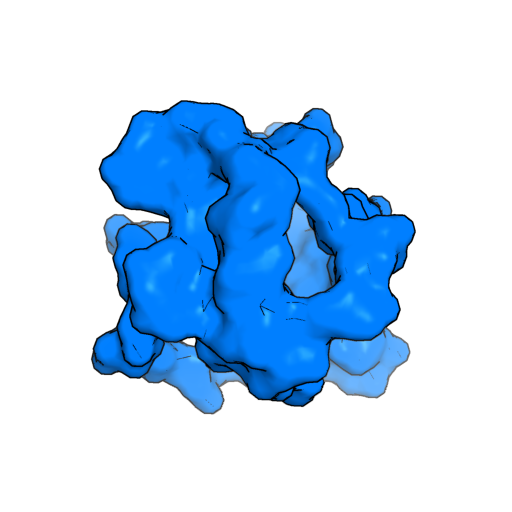7 1.00 92.81 95 GLU A C 1
ATOM 738 O O . GLU A 1 95 ? -6.767 9.484 11.401 1.00 92.81 95 GLU A O 1
ATOM 743 N N . THR A 1 96 ? -8.617 10.703 11.022 1.00 92.38 96 THR A N 1
ATOM 744 C CA . THR A 1 96 ? -8.783 10.294 9.624 1.00 92.38 96 THR A CA 1
ATOM 745 C C . THR A 1 96 ? -7.864 11.130 8.735 1.00 92.38 96 THR A C 1
ATOM 747 O O . THR A 1 96 ? -7.973 12.359 8.682 1.00 92.38 96 THR A O 1
ATOM 750 N N . VAL A 1 97 ? -6.950 10.478 8.015 1.00 93.75 97 VAL A N 1
ATOM 751 C CA . VAL A 1 97 ? -5.965 11.148 7.157 1.00 93.75 97 VAL A CA 1
ATOM 752 C C . VAL A 1 97 ? -6.083 10.652 5.724 1.00 93.75 97 VAL A C 1
ATOM 754 O O . VAL A 1 97 ? -5.818 9.486 5.438 1.00 93.75 97 VAL A O 1
ATOM 757 N N . SER A 1 98 ? -6.388 11.572 4.807 1.00 94.94 98 SER A N 1
ATOM 758 C CA . SER A 1 98 ? -6.275 11.339 3.365 1.00 94.94 98 SER A CA 1
ATOM 759 C C . SER A 1 98 ? -4.901 11.764 2.844 1.00 94.94 98 SER A C 1
ATOM 761 O O . SER A 1 98 ? -4.403 12.848 3.168 1.00 94.94 98 SER A O 1
ATOM 763 N N . TYR A 1 99 ? -4.284 10.923 2.017 1.00 95.50 99 TYR A N 1
ATOM 764 C CA . TYR A 1 99 ? -2.981 11.175 1.408 1.00 95.50 99 TYR A CA 1
ATOM 765 C C . TYR A 1 99 ? -2.875 10.550 0.012 1.00 95.50 99 TYR A C 1
ATOM 767 O O . TYR A 1 99 ? -3.679 9.712 -0.393 1.00 95.50 99 TYR A O 1
ATOM 775 N N . GLN A 1 100 ? -1.881 11.007 -0.751 1.00 96.38 100 GLN A N 1
ATOM 776 C CA . GLN A 1 100 ? -1.636 10.552 -2.116 1.00 96.38 100 GLN A CA 1
ATOM 777 C C . GLN A 1 100 ? -0.324 9.783 -2.194 1.00 96.38 100 GLN A C 1
ATOM 779 O O . GLN A 1 100 ? 0.733 10.302 -1.838 1.00 96.38 100 GLN A O 1
ATOM 784 N N . VAL A 1 101 ? -0.399 8.566 -2.717 1.00 97.06 101 VAL A N 1
ATOM 785 C CA . VAL A 1 101 ? 0.756 7.713 -2.974 1.00 97.06 101 VAL A CA 1
ATOM 786 C C . VAL A 1 101 ? 1.193 7.931 -4.423 1.00 97.06 101 VAL A C 1
ATOM 788 O O . VAL A 1 101 ? 0.420 7.626 -5.336 1.00 97.06 101 VAL A O 1
ATOM 791 N N . PRO A 1 102 ? 2.395 8.467 -4.680 1.00 97.38 102 PRO A N 1
ATOM 792 C CA . PRO A 1 102 ? 2.852 8.729 -6.039 1.00 97.38 102 PRO A CA 1
ATOM 793 C C . PRO A 1 102 ? 3.146 7.428 -6.793 1.00 97.38 102 PRO A C 1
ATOM 795 O O . PRO A 1 102 ? 3.862 6.569 -6.292 1.00 97.38 102 PRO A O 1
ATOM 798 N N . LEU A 1 103 ? 2.656 7.299 -8.028 1.00 97.44 103 LEU A N 1
ATOM 799 C CA . LEU A 1 103 ? 2.970 6.178 -8.922 1.00 97.44 103 LEU A CA 1
ATOM 800 C C . LEU A 1 103 ? 4.147 6.517 -9.845 1.00 97.44 103 LEU A C 1
ATOM 802 O O . LEU A 1 103 ? 4.037 6.492 -11.070 1.00 97.44 103 LEU A O 1
ATOM 806 N N . ARG A 1 104 ? 5.280 6.849 -9.231 1.00 97.38 104 ARG A N 1
ATOM 807 C CA . ARG A 1 104 ? 6.591 7.069 -9.858 1.00 97.38 104 ARG A CA 1
ATOM 808 C C . ARG A 1 104 ? 7.670 6.598 -8.895 1.00 97.38 104 ARG A C 1
ATOM 810 O O . ARG A 1 104 ? 7.410 6.541 -7.705 1.00 97.38 104 ARG A O 1
ATOM 817 N N . GLU A 1 105 ? 8.859 6.308 -9.393 1.00 97.62 105 GLU A N 1
ATOM 818 C CA . GLU A 1 105 ? 9.962 5.720 -8.630 1.00 97.62 105 GLU A CA 1
ATOM 819 C C . GLU A 1 105 ? 10.461 6.578 -7.454 1.00 97.62 105 GLU A C 1
ATOM 821 O O . GLU A 1 105 ? 10.978 6.039 -6.478 1.00 97.62 105 GLU A O 1
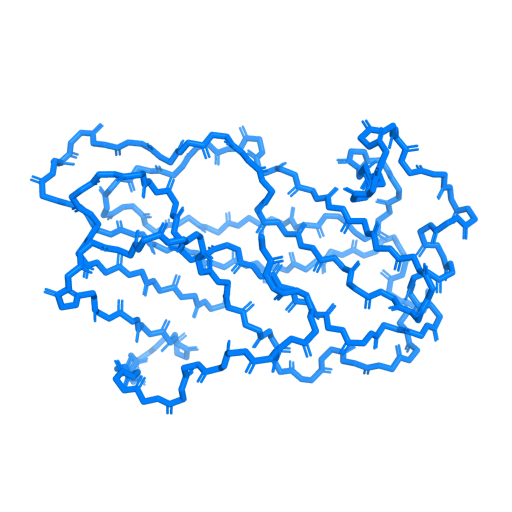ATOM 826 N N . ASP A 1 106 ? 10.279 7.901 -7.507 1.00 96.81 106 ASP A N 1
ATOM 827 C CA . ASP A 1 106 ? 10.744 8.812 -6.459 1.00 96.81 106 ASP A CA 1
ATOM 828 C C . ASP A 1 106 ? 10.124 8.478 -5.091 1.00 96.81 106 ASP A C 1
ATOM 830 O O . ASP A 1 106 ? 8.904 8.505 -4.914 1.00 96.81 106 ASP A O 1
ATOM 834 N N . GLY A 1 107 ? 10.977 8.212 -4.099 1.00 95.69 107 GLY A N 1
ATOM 835 C CA . GLY A 1 107 ? 10.559 7.851 -2.740 1.00 95.69 107 GLY A CA 1
ATOM 836 C C . GLY A 1 107 ? 10.132 6.390 -2.571 1.00 95.69 107 GLY A C 1
ATOM 837 O O . GLY A 1 107 ? 9.736 6.009 -1.471 1.00 95.69 107 GLY A O 1
ATOM 838 N N . TRP A 1 108 ? 10.224 5.575 -3.626 1.00 98.19 108 TRP A N 1
ATOM 839 C CA . TRP A 1 108 ? 10.042 4.129 -3.550 1.00 98.19 108 TRP A CA 1
ATOM 840 C C . TRP A 1 108 ? 11.375 3.410 -3.394 1.00 98.19 108 TRP A C 1
ATOM 842 O O . TRP A 1 108 ? 12.402 3.826 -3.930 1.00 98.19 108 TRP A O 1
ATOM 852 N N . TYR A 1 109 ? 11.340 2.285 -2.692 1.00 98.19 109 TYR A N 1
ATOM 853 C CA . TYR A 1 109 ? 12.506 1.466 -2.386 1.00 98.19 109 TYR A CA 1
ATOM 854 C C . TYR A 1 109 ? 12.237 0.004 -2.731 1.00 98.19 109 TYR A C 1
ATOM 856 O O . TYR A 1 109 ? 11.106 -0.475 -2.625 1.00 98.19 109 TYR A O 1
ATOM 864 N N . ASN A 1 110 ? 13.272 -0.724 -3.138 1.00 97.62 110 ASN A N 1
ATOM 865 C CA . ASN A 1 110 ? 13.187 -2.157 -3.383 1.00 97.62 110 ASN A CA 1
ATOM 866 C C . ASN A 1 110 ? 12.904 -2.893 -2.072 1.00 97.62 110 ASN A C 1
ATOM 868 O O . ASN A 1 110 ? 13.635 -2.749 -1.093 1.00 97.62 110 ASN A O 1
ATOM 872 N N . LEU A 1 111 ? 11.874 -3.739 -2.059 1.00 95.19 111 LEU A N 1
ATOM 873 C CA . LEU A 1 111 ? 11.458 -4.439 -0.842 1.00 95.19 111 LEU A CA 1
ATOM 874 C C . LEU A 1 111 ? 12.527 -5.409 -0.310 1.00 95.19 111 LEU A C 1
ATOM 876 O O . LEU A 1 111 ? 12.640 -5.590 0.898 1.00 95.19 111 LEU A O 1
ATOM 880 N N . ASN A 1 112 ? 13.327 -6.004 -1.200 1.00 91.00 112 ASN A N 1
ATOM 881 C CA . ASN A 1 112 ? 14.324 -7.017 -0.838 1.00 91.00 112 ASN A CA 1
ATOM 882 C C . ASN A 1 112 ? 15.707 -6.443 -0.487 1.00 91.00 112 ASN A C 1
ATOM 884 O O . ASN A 1 112 ? 16.525 -7.159 0.085 1.00 91.00 112 ASN A O 1
ATOM 888 N N . SER A 1 113 ? 15.993 -5.194 -0.855 1.00 89.19 113 SER A N 1
ATOM 889 C CA . SER A 1 113 ? 17.344 -4.618 -0.763 1.00 89.19 113 SER A CA 1
ATOM 890 C C . SER A 1 113 ? 17.392 -3.201 -0.183 1.00 89.19 113 SER A C 1
ATOM 892 O O . SER A 1 113 ? 18.484 -2.706 0.074 1.00 89.19 113 SER A O 1
ATOM 894 N N . ILE A 1 114 ? 16.236 -2.582 0.105 1.00 83.50 114 ILE A N 1
ATOM 895 C CA . ILE A 1 114 ? 16.073 -1.276 0.782 1.00 83.50 114 ILE A CA 1
ATOM 896 C C . ILE A 1 114 ? 16.809 -0.120 0.064 1.00 83.50 114 ILE A C 1
ATOM 898 O O . ILE A 1 114 ? 16.873 1.004 0.552 1.00 83.50 114 ILE A O 1
ATOM 902 N N . ASP A 1 115 ? 17.333 -0.345 -1.137 1.00 95.62 115 ASP A N 1
ATOM 903 C CA . ASP A 1 115 ? 17.864 0.688 -2.014 1.00 95.62 115 ASP A CA 1
ATOM 904 C C . ASP A 1 115 ? 16.728 1.361 -2.804 1.00 95.62 115 ASP A C 1
ATOM 906 O O . ASP A 1 115 ? 15.678 0.743 -3.020 1.00 95.62 115 ASP A O 1
ATOM 910 N N . PRO A 1 116 ? 16.894 2.630 -3.220 1.00 97.94 116 PRO A N 1
ATOM 911 C CA . PRO A 1 116 ? 15.893 3.321 -4.023 1.00 97.94 116 PRO A CA 1
ATOM 912 C C . PRO A 1 116 ? 15.542 2.538 -5.293 1.00 97.94 116 PRO A C 1
ATOM 914 O O . PRO A 1 116 ? 16.423 2.068 -6.014 1.00 97.94 116 PRO A O 1
ATOM 917 N N . ALA A 1 117 ? 14.250 2.422 -5.590 1.00 98.00 117 ALA A N 1
ATOM 918 C CA . ALA A 1 117 ? 13.791 1.778 -6.809 1.00 98.00 117 ALA A CA 1
ATOM 919 C C . ALA A 1 117 ? 14.188 2.623 -8.028 1.00 98.00 117 ALA A C 1
ATOM 921 O O . ALA A 1 117 ? 14.022 3.841 -8.043 1.00 98.00 117 ALA A O 1
ATOM 922 N N . THR A 1 118 ? 14.686 1.979 -9.083 1.00 98.00 118 THR A N 1
ATOM 923 C CA . THR A 1 118 ? 14.894 2.664 -10.364 1.00 98.00 118 THR A CA 1
ATOM 924 C C . THR A 1 118 ? 13.589 2.719 -11.151 1.00 98.00 118 THR A C 1
ATOM 926 O O . THR A 1 118 ? 12.682 1.905 -10.944 1.00 98.00 118 THR A O 1
ATOM 929 N N . ARG A 1 119 ? 13.510 3.635 -12.123 1.00 97.81 119 ARG A N 1
ATOM 930 C CA . ARG A 1 119 ? 12.377 3.711 -13.053 1.00 97.81 119 ARG A CA 1
ATOM 931 C C . ARG A 1 119 ? 12.090 2.373 -13.737 1.00 97.81 119 ARG A C 1
ATOM 933 O O . ARG A 1 119 ? 10.930 1.988 -13.842 1.00 97.81 119 ARG A O 1
ATOM 940 N N . ASP A 1 120 ? 13.123 1.652 -14.166 1.00 97.69 120 ASP A N 1
ATOM 941 C CA . ASP A 1 120 ? 12.963 0.359 -14.840 1.00 97.69 120 ASP A CA 1
ATOM 942 C C . ASP A 1 120 ? 12.334 -0.691 -13.919 1.00 97.69 120 ASP A C 1
ATOM 944 O O . ASP A 1 120 ? 11.410 -1.396 -14.331 1.00 97.69 120 ASP A O 1
ATOM 948 N N . VAL A 1 121 ? 12.771 -0.752 -12.656 1.00 97.94 121 VAL A N 1
ATOM 949 C CA . VAL A 1 121 ? 12.176 -1.648 -11.655 1.00 97.94 121 VAL A CA 1
ATOM 950 C C . VAL A 1 121 ? 10.730 -1.257 -11.373 1.00 97.94 121 VAL A C 1
ATOM 952 O O . VAL A 1 121 ? 9.842 -2.107 -11.416 1.00 97.94 121 VAL A O 1
ATOM 955 N N . PHE A 1 122 ? 10.463 0.030 -11.155 1.00 98.31 122 PHE A N 1
ATOM 956 C CA . PHE A 1 122 ? 9.117 0.520 -10.877 1.00 98.31 122 PHE A CA 1
ATOM 957 C C . PHE A 1 122 ? 8.145 0.217 -12.031 1.00 98.31 122 PHE A C 1
ATOM 959 O O . PHE A 1 122 ? 7.052 -0.314 -11.830 1.00 98.31 122 PHE A O 1
ATOM 966 N N . MET A 1 123 ? 8.572 0.468 -13.270 1.00 97.56 123 MET A N 1
ATOM 967 C CA . MET A 1 123 ? 7.799 0.165 -14.477 1.00 97.56 123 MET A CA 1
ATOM 968 C C . MET A 1 123 ? 7.603 -1.341 -14.686 1.00 97.56 123 MET A C 1
ATOM 970 O O . MET A 1 123 ? 6.544 -1.759 -15.158 1.00 97.56 123 MET A O 1
ATOM 974 N N . SER A 1 124 ? 8.596 -2.162 -14.331 1.00 97.38 124 SER A N 1
ATOM 975 C CA . SER A 1 124 ? 8.489 -3.627 -14.340 1.00 97.38 124 SER A CA 1
ATOM 976 C C . SER A 1 124 ? 7.402 -4.110 -13.375 1.00 97.38 124 SER A C 1
ATOM 978 O O . SER A 1 124 ? 6.544 -4.906 -13.760 1.00 97.38 124 SER A O 1
ATOM 980 N N . VAL A 1 125 ? 7.357 -3.549 -12.161 1.00 97.94 125 VAL A N 1
ATOM 981 C CA . VAL A 1 125 ? 6.302 -3.830 -11.175 1.00 97.94 125 VAL A CA 1
ATOM 982 C C . VAL A 1 125 ? 4.923 -3.435 -11.710 1.00 97.94 125 VAL A C 1
ATOM 984 O O . VAL A 1 125 ? 4.001 -4.246 -11.663 1.00 97.94 125 VAL A O 1
ATOM 987 N N . LEU A 1 126 ? 4.776 -2.234 -12.284 1.00 97.38 126 LEU A N 1
ATOM 988 C CA . LEU A 1 126 ? 3.497 -1.781 -12.847 1.00 97.38 126 LEU A CA 1
ATOM 989 C C . LEU A 1 126 ? 3.042 -2.591 -14.068 1.00 97.38 126 LEU A C 1
ATOM 991 O O . LEU A 1 126 ? 1.842 -2.709 -14.305 1.00 97.38 126 LEU A O 1
ATOM 995 N N . ARG A 1 127 ? 3.962 -3.155 -14.858 1.00 97.31 127 ARG A N 1
ATOM 996 C CA . ARG A 1 127 ? 3.625 -3.976 -16.035 1.00 97.31 127 ARG A CA 1
ATOM 997 C C . ARG A 1 127 ? 2.804 -5.207 -15.668 1.00 97.31 127 ARG A C 1
ATOM 999 O O . ARG A 1 127 ? 1.934 -5.604 -16.441 1.00 97.31 127 ARG A O 1
ATOM 1006 N N . ASN A 1 128 ? 3.090 -5.805 -14.518 1.00 96.44 128 ASN A N 1
ATOM 1007 C CA . ASN A 1 128 ? 2.409 -6.997 -14.031 1.00 96.44 128 ASN A CA 1
ATOM 1008 C C . ASN A 1 128 ? 2.202 -6.891 -12.519 1.00 96.44 128 ASN A C 1
ATOM 1010 O O . ASN A 1 128 ? 2.784 -7.648 -11.738 1.00 96.44 128 ASN A O 1
ATOM 1014 N N . LEU A 1 129 ? 1.385 -5.915 -12.122 1.00 97.00 129 LEU A N 1
ATOM 1015 C CA . LEU A 1 129 ? 1.068 -5.671 -10.726 1.00 97.00 129 LEU A CA 1
ATOM 1016 C C . LEU A 1 129 ? 0.202 -6.824 -10.218 1.00 97.00 129 LEU A C 1
ATOM 1018 O O . LEU A 1 129 ? -0.881 -7.086 -10.737 1.00 97.00 129 LEU A O 1
ATOM 1022 N N . LYS A 1 130 ? 0.682 -7.546 -9.213 1.00 96.50 130 LYS A N 1
ATOM 1023 C CA . LYS A 1 130 ? -0.032 -8.665 -8.597 1.00 96.50 130 LYS A CA 1
ATOM 1024 C C . LYS A 1 130 ? -0.923 -8.193 -7.464 1.00 96.50 130 LYS A C 1
ATOM 1026 O O . LYS A 1 130 ? -2.051 -8.663 -7.359 1.00 96.50 130 LYS A O 1
ATOM 1031 N N . ARG A 1 131 ? -0.424 -7.289 -6.616 1.00 96.06 131 ARG A N 1
ATOM 1032 C CA . ARG A 1 131 ? -1.143 -6.774 -5.442 1.00 96.06 131 ARG A CA 1
ATOM 1033 C C . ARG A 1 131 ? -0.693 -5.358 -5.110 1.00 96.06 131 ARG A C 1
ATOM 1035 O O . ARG A 1 131 ? 0.454 -4.989 -5.357 1.00 96.06 131 ARG A O 1
ATOM 1042 N N . VAL A 1 132 ? -1.598 -4.618 -4.483 1.00 96.88 132 VAL A N 1
ATOM 1043 C CA . VAL A 1 132 ? -1.287 -3.394 -3.745 1.00 96.88 132 VAL A CA 1
ATOM 1044 C C . VAL A 1 132 ? -1.637 -3.663 -2.294 1.00 96.88 132 VAL A C 1
ATOM 1046 O O . VAL A 1 132 ? -2.769 -4.053 -2.000 1.00 96.88 132 VAL A O 1
ATOM 1049 N N . LEU A 1 133 ? -0.650 -3.519 -1.417 1.00 97.38 133 LEU A N 1
ATOM 1050 C CA . LEU A 1 133 ? -0.805 -3.730 0.015 1.00 97.38 133 LEU A CA 1
ATOM 1051 C C . LEU A 1 133 ? -0.650 -2.393 0.730 1.00 97.38 133 LEU A C 1
ATOM 1053 O O . LEU A 1 133 ? 0.322 -1.687 0.474 1.00 97.38 133 LEU A O 1
ATOM 1057 N N . VAL A 1 134 ? -1.577 -2.064 1.624 1.00 96.81 134 VAL A N 1
ATOM 1058 C CA . VAL A 1 134 ? -1.524 -0.861 2.465 1.00 96.81 134 VAL A CA 1
ATOM 1059 C C . VAL A 1 134 ? -1.498 -1.290 3.924 1.00 96.81 134 VAL A C 1
ATOM 1061 O O . VAL A 1 134 ? -2.316 -2.101 4.343 1.00 96.81 134 VAL A O 1
ATOM 1064 N N . ARG A 1 135 ? -0.550 -0.793 4.712 1.00 96.25 135 ARG A N 1
ATOM 1065 C CA . ARG A 1 135 ? -0.356 -1.219 6.099 1.00 96.25 135 ARG A CA 1
ATOM 1066 C C . ARG A 1 135 ? -1.594 -0.913 6.945 1.00 96.25 135 ARG A C 1
ATOM 1068 O O . ARG A 1 135 ? -2.090 0.210 6.948 1.00 96.25 135 ARG A O 1
ATOM 1075 N N . ALA A 1 136 ? -2.070 -1.920 7.670 1.00 94.50 136 ALA A N 1
ATOM 1076 C CA . ALA A 1 136 ? -3.192 -1.830 8.605 1.00 94.50 136 ALA A CA 1
ATOM 1077 C C . ALA A 1 136 ? -2.704 -1.662 10.058 1.00 94.50 136 ALA A C 1
ATOM 1079 O O . ALA A 1 136 ? -3.338 -1.009 10.882 1.00 94.50 136 ALA A O 1
ATOM 1080 N N . THR A 1 137 ? -1.539 -2.226 10.387 1.00 93.81 137 THR A N 1
ATOM 1081 C CA . THR A 1 137 ? -0.922 -2.151 11.721 1.00 93.81 137 THR A CA 1
ATOM 1082 C C . THR A 1 137 ? -0.025 -0.926 11.864 1.00 93.81 137 THR A C 1
ATOM 1084 O O . THR A 1 137 ? 1.200 -1.023 11.862 1.00 93.81 137 THR A O 1
ATOM 1087 N N . LEU A 1 138 ? -0.635 0.254 11.975 1.00 91.88 138 LEU A N 1
ATOM 1088 C CA . LEU A 1 138 ? 0.094 1.530 12.006 1.00 91.88 138 LEU A CA 1
ATOM 1089 C C . LEU A 1 138 ? 0.880 1.776 13.310 1.00 91.88 138 LEU A C 1
ATOM 1091 O O . LEU A 1 138 ? 1.809 2.580 13.320 1.00 91.88 138 LEU A O 1
ATOM 1095 N N . THR A 1 139 ? 0.561 1.066 14.396 1.00 89.44 139 THR A N 1
ATOM 1096 C CA . THR A 1 139 ? 1.312 1.088 15.663 1.00 89.44 139 THR A CA 1
ATOM 1097 C C . THR A 1 139 ? 1.541 -0.330 16.197 1.00 89.44 139 THR A C 1
ATOM 1099 O O . THR A 1 139 ? 0.762 -1.246 15.930 1.00 89.44 139 THR A O 1
ATOM 1102 N N . GLN A 1 140 ? 2.628 -0.516 16.952 1.00 79.81 140 GLN A N 1
ATOM 1103 C CA . GLN A 1 140 ? 3.038 -1.811 17.510 1.00 79.81 140 GLN A CA 1
ATOM 1104 C C . GLN A 1 140 ? 2.338 -2.165 18.826 1.00 79.81 140 GLN A C 1
ATOM 1106 O O . GLN A 1 140 ? 2.432 -3.307 19.273 1.00 79.81 140 GLN A O 1
ATOM 1111 N N . GLN A 1 141 ? 1.674 -1.205 19.469 1.00 80.50 141 GLN A N 1
ATOM 1112 C CA . GLN A 1 141 ? 1.069 -1.397 20.782 1.00 80.50 141 GLN A CA 1
ATOM 1113 C C . GLN A 1 141 ? -0.351 -0.853 20.800 1.00 80.50 141 GLN A C 1
ATOM 1115 O O . GLN A 1 141 ? -0.640 0.169 20.178 1.00 80.50 141 GLN A O 1
ATOM 1120 N N . ASN A 1 142 ? -1.209 -1.528 21.566 1.00 83.62 142 ASN A N 1
ATOM 1121 C CA . ASN A 1 142 ? -2.548 -1.069 21.909 1.00 83.62 142 ASN A CA 1
ATOM 1122 C C . ASN A 1 142 ? -3.474 -0.804 20.713 1.00 83.62 142 ASN A C 1
ATOM 1124 O O . ASN A 1 142 ? -4.389 0.008 20.834 1.00 83.62 142 ASN A O 1
ATOM 1128 N N . LEU A 1 143 ? -3.247 -1.450 19.569 1.00 89.88 143 LEU A N 1
ATOM 1129 C CA . LEU A 1 143 ? -4.048 -1.233 18.369 1.00 89.88 143 LEU A CA 1
ATOM 1130 C C . LEU A 1 143 ? -5.437 -1.856 18.556 1.00 89.88 143 LEU A C 1
ATOM 1132 O O . LEU A 1 143 ? -5.554 -3.041 18.848 1.00 89.88 143 LEU A O 1
ATOM 1136 N N . MET A 1 144 ? -6.484 -1.053 18.386 1.00 91.75 144 MET A N 1
ATOM 1137 C CA . MET A 1 144 ? -7.877 -1.461 18.594 1.00 91.75 144 MET A CA 1
ATOM 1138 C C . MET A 1 144 ? -8.629 -1.609 17.277 1.00 91.75 144 MET A C 1
ATOM 1140 O O . MET A 1 144 ? -9.373 -2.566 17.092 1.00 91.75 144 MET A O 1
ATOM 1144 N N . ALA A 1 145 ? -8.448 -0.670 16.349 1.00 92.44 145 ALA A N 1
ATOM 1145 C CA . ALA A 1 145 ? -9.101 -0.717 15.048 1.00 92.44 145 ALA A CA 1
ATOM 1146 C C . ALA A 1 145 ? -8.292 0.032 13.988 1.00 92.44 145 ALA A C 1
ATOM 1148 O O . ALA A 1 145 ? -7.481 0.900 14.310 1.00 92.44 145 ALA A O 1
ATOM 1149 N N . THR A 1 146 ? -8.539 -0.283 12.724 1.00 93.88 146 THR A N 1
ATOM 1150 C CA . THR A 1 146 ? -8.044 0.474 11.567 1.00 93.88 146 THR A CA 1
ATOM 1151 C C . THR A 1 146 ? -9.091 0.476 10.465 1.00 93.88 146 THR A C 1
ATOM 1153 O O . THR A 1 146 ? -9.833 -0.499 10.341 1.00 93.88 146 THR A O 1
ATOM 1156 N N . SER A 1 147 ? -9.167 1.554 9.687 1.00 93.75 147 SER A N 1
ATOM 1157 C CA . SER A 1 147 ? -10.017 1.646 8.500 1.00 93.75 147 SER A CA 1
ATOM 1158 C C . SER A 1 147 ? -9.247 2.132 7.274 1.00 93.75 147 SER A C 1
ATOM 1160 O O . SER A 1 147 ? -8.165 2.721 7.387 1.00 93.75 147 SER A O 1
ATOM 1162 N N . ILE A 1 148 ? -9.801 1.835 6.097 1.00 93.00 148 ILE A N 1
ATOM 1163 C CA . ILE A 1 148 ? -9.304 2.310 4.808 1.00 93.00 148 ILE A CA 1
ATOM 1164 C C . ILE A 1 148 ? -10.451 2.616 3.831 1.00 93.00 148 ILE A C 1
ATOM 1166 O O . ILE A 1 148 ? -11.422 1.852 3.769 1.00 93.00 148 ILE A O 1
ATOM 1170 N N . A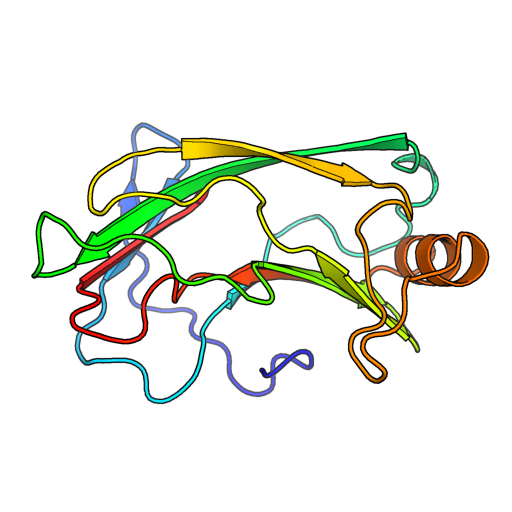LA A 1 149 ? -10.289 3.690 3.051 1.00 89.94 149 ALA A N 1
ATOM 1171 C CA . ALA A 1 149 ? -11.077 4.055 1.864 1.00 89.94 149 ALA A CA 1
ATOM 1172 C C . ALA A 1 149 ? -10.179 4.447 0.683 1.00 89.94 149 ALA A C 1
ATOM 1174 O O . ALA A 1 149 ? -9.107 5.063 0.918 1.00 89.94 149 ALA A O 1
#

Radius of gyration: 15.16 Å; chains: 1; bounding box: 40×30×42 Å

Organism: NCBI:txid348720

Sequence (149 aa):
MDINAERVINDQFVPVVNESELMYVFSDQPISDLYWSLPGFPGNRVLSYGGTISLTQEFKSSGYQDVSAPGTDVVLVGESQSVFWSNPRPIRSGETVSYQVPLREDGWYNLNSIDPATRDVFMSVLRNLKRVLVRATLTQQNLMATSIA

Foldseek 3Di:
DDPPCPDDDPDQWDQPPPPRKTKHFDPDQDPDWDWDWDPPQFAAQLVCAQHWDKKKKAWAFPPQADKFDWDQFKKFDADPWIKGATDPDIHGHPDIDIDIHHLAQVRIATPVPRHRDDRVRSNRSNNGGPTMIGIQCRDNPRTGMMMMD

pLDDT: mean 91.22, std 7.59, range [58.53, 98.44]

Secondary structure (DSSP, 8-state):
--SS-SS---S-EEEETTTTEEEEE-SS--SS--EEE-TT--B--GGGTT-EEEEEEEEEESSTT-BPPPS--EEEE-SS-EEEE--SSPPBTT--EEEEEESSSTTEEETTT-SBPPHHHHHHHHHTB-EEEEES---SSSEEEEEE-